Protein AF-A0A024TEH2-F1 (afdb_monomer)

Solvent-accessible surface area (backbone atoms only — not comparable to full-atom values): 7060 Å² total; per-residue (Å²): 137,86,83,81,82,82,77,81,79,75,82,78,82,80,80,89,73,86,65,56,75,73,77,42,48,41,60,16,72,60,84,62,47,78,33,52,38,89,79,21,88,35,65,81,47,25,65,31,66,67,45,44,53,53,39,56,50,52,52,52,52,51,54,55,49,51,52,51,53,52,52,51,52,52,52,52,55,53,53,64,65,67,73,78,68,82,78,82,76,84,85,75,91,78,88,80,90,78,89,79,91,80,92,80,90,135

Sequence (106 aa):
MRQARVVATIPRAAGRQAGSIMARRSMCKNCKKMYLVTTSVCANSYCSLDCQSNFLYLEHVSGALRTFFEETKQQQQLHALTDTEPPPCPRKSTAATTTWLKARTD

Foldseek 3Di:
DDDDDDDDDDPPDDDPPPDPQVVQWAQEPQPRDIAGQVPEPPHRHHNYPVSVVVVVVVVVVVVVVVVVVVVVVVVVVVVVVVPPDDPPDPDDDDDDDDDDDDDDDD

Mean predicted aligned error: 18.28 Å

Radius of gyration: 36.77 Å; Cα contacts (8 Å, |Δi|>4): 59; chains: 1; bounding box: 62×49×107 Å

Secondary structure (DSSP, 8-state):
--------------------GGGGEEE-TTT--EEEGGG-SSTTT-SSHHHHHHHHHHHHHHHHHHHHHHHHHHHHHHHHHH------------------------

pLDDT: mean 72.28, std 19.65, range [42.62, 97.0]

Organism: NCBI:txid157072

Structure (mmCIF, N/CA/C/O backbone):
data_AF-A0A024TEH2-F1
#
_entry.id   AF-A0A024TEH2-F1
#
loop_
_atom_site.group_PDB
_atom_site.id
_atom_site.type_symbol
_atom_site.label_atom_id
_atom_site.label_alt_id
_atom_site.label_comp_id
_atom_site.label_asym_id
_atom_site.label_entity_id
_atom_site.label_seq_id
_atom_site.pdbx_PDB_ins_code
_atom_site.Cartn_x
_atom_site.Cartn_y
_atom_site.Cartn_z
_atom_site.occupancy
_atom_site.B_iso_or_equiv
_atom_site.auth_seq_id
_atom_site.auth_comp_id
_atom_site.auth_asym_id
_atom_site.auth_atom_id
_atom_site.pdbx_PDB_model_num
ATOM 1 N N . MET A 1 1 ? -1.214 -41.436 -14.807 1.00 42.78 1 MET A N 1
ATOM 2 C CA . MET A 1 1 ? -1.477 -40.186 -15.554 1.00 42.78 1 MET A CA 1
ATOM 3 C C . MET A 1 1 ? -0.529 -39.110 -15.031 1.00 42.78 1 MET A C 1
ATOM 5 O O . MET A 1 1 ? -0.612 -38.786 -13.855 1.00 42.78 1 MET A O 1
ATOM 9 N N . ARG A 1 2 ? 0.443 -38.641 -15.826 1.00 45.16 2 ARG A N 1
ATOM 10 C CA . ARG A 1 2 ? 1.396 -37.593 -15.408 1.00 45.16 2 ARG A CA 1
ATOM 11 C C . ARG A 1 2 ? 0.865 -36.240 -15.879 1.00 45.16 2 ARG A C 1
ATOM 13 O O . ARG A 1 2 ? 0.728 -36.038 -17.078 1.00 45.16 2 ARG A O 1
ATOM 20 N N . GLN A 1 3 ? 0.532 -35.349 -14.948 1.00 50.06 3 GLN A N 1
ATOM 21 C CA . GLN A 1 3 ? 0.096 -33.991 -15.276 1.00 50.06 3 GLN A CA 1
ATOM 22 C C . GLN A 1 3 ? 1.307 -33.147 -15.696 1.00 50.06 3 GLN A C 1
ATOM 24 O O . GLN A 1 3 ? 2.320 -33.107 -14.994 1.00 50.06 3 GLN A O 1
ATOM 29 N N . ALA A 1 4 ? 1.207 -32.502 -16.856 1.00 48.66 4 ALA A N 1
ATOM 30 C CA . ALA A 1 4 ? 2.212 -31.579 -17.365 1.00 48.66 4 ALA A CA 1
ATOM 31 C C . ALA A 1 4 ? 2.136 -30.251 -16.595 1.00 48.66 4 ALA A C 1
ATOM 33 O O . ALA A 1 4 ? 1.078 -29.630 -16.515 1.00 48.66 4 ALA A O 1
ATOM 34 N N . ARG A 1 5 ? 3.262 -29.802 -16.026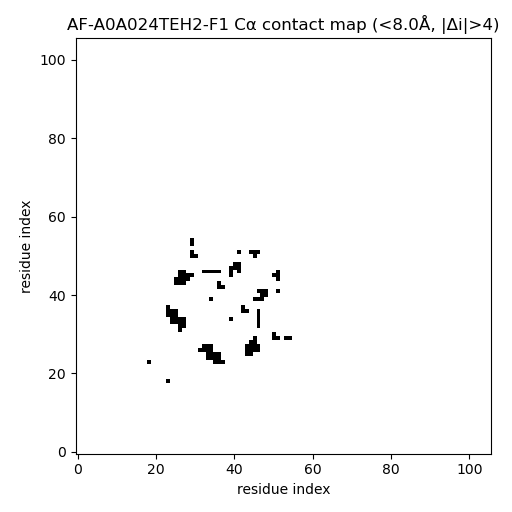 1.00 56.97 5 ARG A N 1
ATOM 35 C CA . ARG A 1 5 ? 3.382 -28.454 -15.458 1.00 56.97 5 ARG A CA 1
ATOM 36 C C . ARG A 1 5 ? 3.545 -27.453 -16.598 1.00 56.97 5 ARG A C 1
ATOM 38 O O . ARG A 1 5 ? 4.554 -27.480 -17.297 1.00 56.97 5 ARG A O 1
ATOM 45 N N . VAL A 1 6 ? 2.574 -26.559 -16.754 1.00 52.94 6 VAL A N 1
ATOM 46 C CA . VAL A 1 6 ? 2.698 -25.390 -17.629 1.00 52.94 6 VAL A CA 1
ATOM 47 C C . VAL A 1 6 ? 3.601 -24.382 -16.918 1.00 52.94 6 VAL A C 1
ATOM 49 O O . VAL A 1 6 ? 3.184 -23.713 -15.976 1.00 52.94 6 VAL A O 1
ATOM 52 N N . VAL A 1 7 ? 4.871 -24.316 -17.318 1.00 56.84 7 VAL A N 1
ATOM 53 C CA . VAL A 1 7 ? 5.786 -23.260 -16.870 1.00 56.84 7 VAL A CA 1
ATOM 54 C C . VAL A 1 7 ? 5.443 -22.002 -17.660 1.00 56.84 7 VAL A C 1
ATOM 56 O O . VAL A 1 7 ? 5.750 -21.903 -18.844 1.00 56.84 7 VAL A O 1
ATOM 59 N N . ALA A 1 8 ? 4.773 -21.051 -17.011 1.00 53.16 8 ALA A N 1
ATOM 60 C CA . ALA A 1 8 ? 4.529 -19.735 -17.581 1.00 53.16 8 ALA A CA 1
ATOM 61 C C . ALA A 1 8 ? 5.871 -19.007 -17.766 1.00 53.16 8 ALA A C 1
ATOM 63 O O . ALA A 1 8 ? 6.511 -18.580 -16.803 1.00 53.16 8 ALA A O 1
ATOM 64 N N . THR A 1 9 ? 6.322 -18.883 -19.012 1.00 49.84 9 THR A N 1
ATOM 65 C CA . THR A 1 9 ? 7.455 -18.036 -19.386 1.00 49.84 9 THR A CA 1
ATOM 66 C C . THR A 1 9 ? 7.051 -16.573 -19.244 1.00 49.84 9 THR A C 1
ATOM 68 O O . THR A 1 9 ? 6.280 -16.056 -20.050 1.00 49.84 9 THR A O 1
ATOM 71 N N . ILE A 1 10 ? 7.571 -15.902 -18.217 1.00 58.47 10 ILE A N 1
ATOM 72 C CA . ILE A 1 10 ? 7.439 -14.450 -18.055 1.00 58.47 10 ILE A CA 1
ATOM 73 C C . ILE A 1 10 ? 8.200 -13.781 -19.216 1.00 58.47 10 ILE A C 1
ATOM 75 O O . ILE A 1 10 ? 9.400 -14.041 -19.363 1.00 58.47 10 ILE A O 1
ATOM 79 N N . PRO A 1 11 ? 7.562 -12.932 -20.046 1.00 48.72 11 PRO A N 1
ATOM 80 C CA . PRO A 1 11 ? 8.259 -12.238 -21.118 1.00 48.72 11 PRO A CA 1
ATOM 81 C C . PRO A 1 11 ? 9.275 -11.270 -20.508 1.00 48.72 11 PRO A C 1
ATOM 83 O O . PRO A 1 11 ? 8.942 -10.303 -19.823 1.00 48.72 11 PRO A O 1
ATOM 86 N N . ARG A 1 12 ? 10.553 -11.568 -20.740 1.00 52.62 12 ARG A N 1
ATOM 87 C CA . ARG A 1 12 ? 11.686 -10.754 -20.309 1.00 52.62 12 ARG A CA 1
ATOM 88 C C . ARG A 1 12 ? 11.764 -9.548 -21.247 1.00 52.62 12 ARG A C 1
ATOM 90 O O . ARG A 1 12 ? 12.270 -9.664 -22.359 1.00 52.62 12 ARG A O 1
ATOM 97 N N . ALA A 1 13 ? 11.194 -8.423 -20.820 1.00 54.38 13 ALA A N 1
ATOM 98 C CA . ALA A 1 13 ? 11.138 -7.200 -21.613 1.00 54.38 13 ALA A CA 1
ATOM 99 C C . ALA A 1 13 ? 12.541 -6.763 -22.079 1.00 54.38 13 ALA A C 1
ATOM 101 O O . ALA A 1 13 ? 13.475 -6.616 -21.285 1.00 54.38 13 ALA A O 1
ATOM 102 N N . ALA A 1 14 ? 12.660 -6.590 -23.394 1.00 52.00 14 ALA A N 1
ATOM 103 C CA . ALA A 1 14 ? 13.820 -6.072 -24.098 1.00 52.00 14 ALA A CA 1
ATOM 104 C C . ALA A 1 14 ? 13.958 -4.547 -23.913 1.00 52.00 14 ALA A C 1
ATOM 106 O O . ALA A 1 14 ? 12.962 -3.839 -23.801 1.00 52.00 14 ALA A O 1
ATOM 107 N N . GLY A 1 15 ? 15.203 -4.050 -23.945 1.00 47.00 15 GLY A N 1
ATOM 108 C CA . GLY A 1 15 ? 15.523 -2.626 -24.122 1.00 47.00 15 GLY A CA 1
ATOM 109 C C . GLY A 1 15 ? 16.128 -1.934 -22.896 1.00 47.00 15 GLY A C 1
ATOM 110 O O . GLY A 1 15 ? 15.428 -1.311 -22.104 1.00 47.00 15 GLY A O 1
ATOM 111 N N . ARG A 1 16 ? 17.461 -1.972 -22.756 1.00 57.94 16 ARG A N 1
ATOM 112 C CA . ARG A 1 16 ? 18.198 -1.110 -21.814 1.00 57.94 16 ARG A CA 1
ATOM 113 C C . ARG A 1 16 ? 18.274 0.313 -22.379 1.00 57.94 16 ARG A C 1
ATOM 115 O O . ARG A 1 16 ? 19.268 0.676 -22.995 1.00 57.94 16 ARG A O 1
ATOM 122 N N . GLN A 1 17 ? 17.256 1.134 -22.135 1.00 59.00 17 GLN A N 1
ATOM 123 C CA . GLN A 1 17 ? 17.489 2.576 -22.066 1.00 59.00 17 GLN A CA 1
ATOM 124 C C . GLN A 1 17 ? 18.251 2.839 -20.767 1.00 59.00 17 GLN A C 1
ATOM 126 O O . GLN A 1 17 ? 17.794 2.475 -19.679 1.00 59.00 17 GLN A O 1
ATOM 131 N N . ALA A 1 18 ? 19.452 3.402 -20.879 1.00 55.88 18 ALA A N 1
ATOM 132 C CA . ALA A 1 18 ? 20.317 3.739 -19.755 1.00 55.88 18 ALA A CA 1
ATOM 133 C C . ALA A 1 18 ? 19.775 4.964 -18.996 1.00 55.88 18 ALA A C 1
ATOM 135 O O . ALA A 1 18 ? 20.440 5.983 -18.858 1.00 55.88 18 ALA A O 1
ATOM 136 N N . GLY A 1 19 ? 18.546 4.868 -18.489 1.00 61.94 19 GLY A N 1
ATOM 137 C CA . GLY A 1 19 ? 18.064 5.769 -17.458 1.00 61.94 19 GLY A CA 1
ATOM 138 C C . GLY A 1 19 ? 18.924 5.592 -16.207 1.00 61.94 19 GLY A C 1
ATOM 139 O O . GLY A 1 19 ? 19.253 4.457 -15.818 1.00 61.94 19 GLY A O 1
ATOM 140 N N . SER A 1 20 ? 19.292 6.718 -15.589 1.00 72.56 20 SER A N 1
ATOM 141 C CA . SER A 1 20 ? 20.009 6.759 -14.312 1.00 72.56 20 SER A CA 1
ATOM 142 C C . SER A 1 20 ? 19.438 5.717 -13.348 1.00 72.56 20 SER A C 1
ATOM 144 O O . SER A 1 20 ? 18.222 5.540 -13.257 1.00 72.56 20 SER A O 1
ATOM 146 N N . ILE A 1 21 ? 20.297 5.005 -12.614 1.00 70.00 21 ILE A N 1
ATOM 147 C CA . ILE A 1 21 ? 19.852 4.037 -11.597 1.00 70.00 21 ILE A CA 1
ATOM 148 C C . ILE A 1 21 ? 18.909 4.687 -10.573 1.00 70.00 21 ILE A C 1
ATOM 150 O O . ILE A 1 21 ? 18.047 4.012 -10.019 1.00 70.00 21 ILE A O 1
ATOM 154 N N . MET A 1 22 ? 19.033 6.003 -10.375 1.00 68.88 22 MET A N 1
ATOM 155 C CA . MET A 1 22 ? 18.137 6.794 -9.535 1.00 68.88 22 MET A CA 1
ATOM 156 C C . MET A 1 22 ? 16.719 6.878 -10.110 1.00 68.88 22 MET A C 1
ATOM 158 O O . MET A 1 22 ? 15.762 6.770 -9.353 1.00 68.88 22 MET A O 1
ATOM 162 N N . ALA A 1 23 ? 16.571 6.970 -11.436 1.00 72.94 23 ALA A N 1
ATOM 163 C CA . ALA A 1 23 ? 15.273 7.015 -12.118 1.00 72.94 23 ALA A CA 1
ATOM 164 C C . ALA A 1 23 ? 14.511 5.677 -12.061 1.00 72.94 23 ALA A C 1
ATOM 166 O O . ALA A 1 23 ? 13.325 5.621 -12.363 1.00 72.94 23 ALA A O 1
ATOM 167 N N . ARG A 1 24 ? 15.185 4.589 -11.665 1.00 84.06 24 ARG A N 1
ATOM 168 C CA . ARG A 1 24 ? 14.602 3.246 -11.517 1.00 84.06 24 ARG A CA 1
ATOM 169 C C . ARG A 1 24 ? 14.291 2.890 -10.064 1.00 84.06 24 ARG A C 1
ATOM 171 O O . ARG A 1 24 ? 14.137 1.710 -9.748 1.00 84.06 24 ARG A O 1
ATOM 178 N N . ARG A 1 25 ? 14.228 3.883 -9.174 1.00 89.62 25 ARG A N 1
ATOM 179 C CA . ARG A 1 25 ? 13.887 3.690 -7.762 1.00 89.62 25 ARG A CA 1
ATOM 180 C C . ARG A 1 25 ? 12.472 4.173 -7.466 1.00 89.62 25 ARG A C 1
ATOM 182 O O . ARG A 1 25 ? 12.016 5.156 -8.034 1.00 89.62 25 ARG A O 1
ATOM 189 N N . SER A 1 26 ? 11.804 3.493 -6.545 1.00 92.00 26 SER A N 1
ATOM 190 C CA . SER A 1 26 ? 10.508 3.889 -5.992 1.00 92.00 26 SER A CA 1
ATOM 191 C C . SER A 1 26 ? 10.535 3.751 -4.468 1.00 92.00 26 SER A C 1
ATOM 193 O O . SER A 1 26 ? 11.393 3.054 -3.919 1.00 92.00 26 SER A O 1
ATOM 195 N N . MET A 1 27 ? 9.625 4.435 -3.775 1.00 94.38 27 MET A N 1
ATOM 196 C CA . MET A 1 27 ? 9.458 4.338 -2.325 1.00 94.38 27 MET A CA 1
ATOM 197 C C . MET A 1 27 ? 8.385 3.297 -1.995 1.00 94.38 27 MET A C 1
ATOM 199 O O . MET A 1 27 ? 7.276 3.344 -2.525 1.00 94.38 27 MET A O 1
ATOM 203 N N . CYS A 1 28 ? 8.701 2.341 -1.120 1.00 95.81 28 CYS A N 1
ATOM 204 C CA . CYS A 1 28 ? 7.761 1.293 -0.719 1.00 95.81 28 CYS A CA 1
ATOM 205 C C . CYS A 1 28 ? 6.577 1.883 0.060 1.00 95.81 28 CYS A C 1
ATOM 207 O O . CYS A 1 28 ? 6.776 2.625 1.024 1.00 95.81 28 CYS A O 1
ATOM 209 N N . LYS A 1 29 ? 5.342 1.504 -0.294 1.00 95.75 29 LYS A N 1
ATOM 210 C CA . LYS A 1 29 ? 4.134 1.974 0.403 1.00 95.75 29 LYS A CA 1
ATOM 211 C C . LYS A 1 29 ? 4.048 1.502 1.856 1.00 95.75 29 LYS A C 1
ATOM 213 O O . LYS A 1 29 ? 3.517 2.248 2.675 1.00 95.75 29 LYS A O 1
ATOM 218 N N . ASN A 1 30 ? 4.605 0.331 2.173 1.00 96.38 30 ASN A N 1
ATOM 219 C CA . ASN A 1 30 ? 4.644 -0.215 3.531 1.00 96.38 30 ASN A CA 1
ATOM 220 C C . ASN A 1 30 ? 5.792 0.394 4.356 1.00 96.38 30 ASN A C 1
ATOM 222 O O . ASN A 1 30 ? 5.589 1.328 5.125 1.00 96.38 30 ASN A O 1
ATOM 226 N N . CYS A 1 31 ? 7.026 -0.069 4.135 1.00 96.19 31 CYS A N 1
ATOM 227 C CA . CYS A 1 31 ? 8.176 0.249 4.988 1.00 96.19 31 CYS A CA 1
ATOM 228 C C . CYS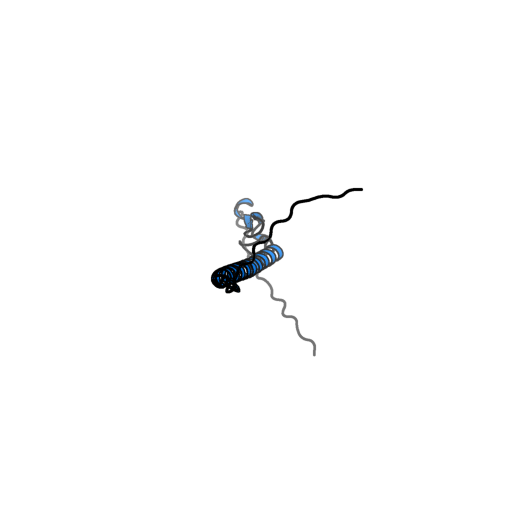 A 1 31 ? 8.871 1.588 4.683 1.00 96.19 31 CYS A C 1
ATOM 230 O O . CYS A 1 31 ? 9.882 1.898 5.309 1.00 96.19 31 CYS A O 1
ATOM 232 N N . LYS A 1 32 ? 8.388 2.349 3.690 1.00 96.56 32 LYS A N 1
ATOM 233 C CA . LYS A 1 32 ? 8.924 3.658 3.255 1.00 96.56 32 LYS A CA 1
ATOM 234 C C . LYS A 1 32 ? 10.393 3.662 2.806 1.00 96.56 32 LYS A C 1
ATOM 236 O O . LYS A 1 32 ? 10.975 4.722 2.601 1.00 96.56 32 LYS A O 1
ATOM 241 N N . LYS A 1 33 ? 11.001 2.491 2.592 1.00 94.88 33 LYS A N 1
ATOM 242 C CA . LYS A 1 33 ? 12.363 2.371 2.049 1.00 94.88 33 LYS A CA 1
ATOM 243 C C . LYS A 1 33 ? 12.368 2.506 0.526 1.00 94.88 33 LYS A C 1
ATOM 245 O O . LYS A 1 33 ? 11.431 2.069 -0.148 1.00 94.88 33 LYS A O 1
ATOM 250 N N . MET A 1 34 ? 13.448 3.073 -0.007 1.00 93.69 34 MET A N 1
ATOM 251 C CA . MET A 1 34 ? 13.698 3.119 -1.449 1.00 93.69 34 MET A CA 1
ATOM 252 C C . MET A 1 34 ? 14.098 1.734 -1.962 1.00 93.69 34 MET A C 1
ATOM 254 O O . MET A 1 34 ? 14.927 1.061 -1.353 1.00 93.69 34 MET A O 1
ATOM 258 N N . TYR A 1 35 ? 13.545 1.322 -3.098 1.00 92.25 35 TYR A N 1
ATOM 259 C CA . TYR A 1 35 ? 13.864 0.054 -3.753 1.00 92.25 35 TYR A CA 1
ATOM 260 C C . TYR A 1 35 ? 13.980 0.236 -5.265 1.00 92.25 35 TYR A C 1
ATOM 262 O O . TYR A 1 35 ? 13.447 1.192 -5.827 1.00 92.25 35 TYR A O 1
ATOM 270 N N . LEU A 1 36 ? 14.690 -0.677 -5.929 1.00 91.19 36 LEU A N 1
ATOM 271 C CA . LEU A 1 36 ? 14.773 -0.697 -7.386 1.00 91.19 36 LEU A CA 1
ATOM 272 C C . LEU A 1 36 ? 13.517 -1.356 -7.954 1.00 91.19 36 LEU A C 1
ATOM 274 O O . LEU A 1 36 ? 13.215 -2.510 -7.658 1.00 91.19 36 LEU A O 1
ATOM 278 N N . VAL A 1 37 ? 12.806 -0.634 -8.814 1.00 89.69 37 VAL A N 1
ATOM 279 C CA . VAL A 1 37 ? 11.571 -1.112 -9.450 1.00 89.69 37 VAL A CA 1
ATOM 280 C C . VAL A 1 37 ? 11.825 -2.406 -10.219 1.00 89.69 37 VAL A C 1
ATOM 282 O O . VAL A 1 37 ? 11.035 -3.336 -10.148 1.00 89.69 37 VAL A O 1
ATOM 285 N N . THR A 1 38 ? 12.970 -2.496 -10.894 1.00 86.69 38 THR A N 1
ATOM 286 C CA . THR A 1 38 ? 13.340 -3.644 -11.731 1.00 86.69 38 THR A CA 1
ATOM 287 C C . THR A 1 38 ? 13.624 -4.925 -10.951 1.00 86.69 38 THR A C 1
ATOM 289 O O . THR A 1 38 ? 13.677 -5.988 -11.559 1.00 86.69 38 THR A O 1
ATOM 292 N N . THR A 1 39 ? 13.875 -4.842 -9.640 1.00 85.56 39 THR A N 1
ATOM 293 C CA . THR A 1 39 ? 14.138 -6.018 -8.792 1.00 85.56 39 THR A CA 1
ATOM 294 C C . THR A 1 39 ? 12.916 -6.443 -7.986 1.00 85.56 39 THR A C 1
ATOM 296 O O . THR A 1 39 ? 12.939 -7.508 -7.379 1.00 85.56 39 THR A O 1
ATOM 299 N N . SER A 1 40 ? 11.865 -5.621 -7.948 1.00 87.19 40 SER A N 1
ATOM 300 C CA . SER A 1 40 ? 10.626 -5.964 -7.259 1.00 87.19 40 SER A CA 1
ATOM 301 C C . SER A 1 40 ? 9.660 -6.665 -8.206 1.00 87.19 40 SER A C 1
ATOM 303 O O . SER A 1 40 ? 9.441 -6.225 -9.332 1.00 87.19 40 SER A O 1
ATOM 305 N N . VAL A 1 41 ? 9.031 -7.732 -7.715 1.00 88.44 41 VAL A N 1
ATOM 306 C CA . VAL A 1 41 ? 7.885 -8.375 -8.379 1.00 88.44 41 VAL A CA 1
ATOM 307 C C . VAL A 1 41 ? 6.632 -7.492 -8.264 1.00 88.44 41 VAL A C 1
ATOM 309 O O . VAL A 1 41 ? 5.767 -7.500 -9.133 1.00 88.44 41 VAL A O 1
ATOM 312 N N . CYS A 1 42 ? 6.554 -6.680 -7.208 1.00 83.31 42 CYS A N 1
ATOM 313 C CA . CYS A 1 42 ? 5.457 -5.757 -6.925 1.00 83.31 42 CYS A CA 1
ATOM 314 C C . CYS A 1 42 ? 5.759 -4.391 -7.548 1.00 83.31 42 CYS A C 1
ATOM 316 O O . CYS A 1 42 ? 6.070 -3.427 -6.837 1.00 83.31 42 CYS A O 1
ATOM 318 N N . ALA A 1 43 ? 5.731 -4.326 -8.882 1.00 73.38 43 ALA A N 1
ATOM 319 C CA . ALA A 1 43 ? 6.123 -3.135 -9.630 1.00 73.38 43 ALA A CA 1
ATOM 320 C C . ALA A 1 43 ? 5.475 -1.858 -9.051 1.00 73.38 43 ALA A C 1
ATOM 322 O O . ALA A 1 43 ? 4.261 -1.773 -8.861 1.00 73.38 43 ALA A O 1
ATOM 323 N N . ASN A 1 44 ? 6.321 -0.872 -8.741 1.00 79.56 44 ASN A N 1
ATOM 324 C CA . ASN A 1 44 ? 5.982 0.484 -8.288 1.00 79.56 44 ASN A CA 1
ATOM 325 C C . ASN A 1 44 ? 5.184 0.642 -6.980 1.00 79.56 44 ASN A C 1
ATOM 327 O O . ASN A 1 44 ? 4.871 1.774 -6.613 1.00 79.56 44 ASN A O 1
ATOM 331 N N . SER A 1 45 ? 4.902 -0.425 -6.229 1.00 92.50 45 SER A N 1
ATOM 332 C CA . SER A 1 45 ? 4.098 -0.345 -4.999 1.00 92.50 45 SER A CA 1
ATOM 333 C C . SER A 1 45 ? 4.828 -0.825 -3.742 1.00 92.50 45 SER A C 1
ATOM 335 O O . SER A 1 45 ? 4.812 -0.125 -2.724 1.00 92.50 45 SER A O 1
ATOM 337 N N . TYR A 1 46 ? 5.519 -1.964 -3.808 1.00 95.88 46 TYR A N 1
ATOM 338 C CA . TYR A 1 46 ? 6.165 -2.579 -2.646 1.00 95.88 46 TYR A CA 1
ATOM 339 C C . TYR A 1 46 ? 7.571 -3.069 -2.986 1.00 95.88 46 TYR A C 1
ATOM 341 O O . TYR A 1 46 ? 7.858 -3.441 -4.122 1.00 95.88 46 TYR A O 1
ATOM 349 N N . CYS A 1 47 ? 8.464 -3.079 -1.995 1.00 94.81 47 CYS A N 1
ATOM 350 C CA . CYS A 1 47 ? 9.838 -3.545 -2.194 1.00 94.81 47 CYS A CA 1
ATOM 351 C C . CYS A 1 47 ? 9.958 -5.073 -2.318 1.00 94.81 47 CYS A C 1
ATOM 353 O O . CYS A 1 47 ? 10.962 -5.557 -2.830 1.00 94.81 47 CYS A O 1
ATOM 355 N N . SER A 1 48 ? 8.957 -5.823 -1.851 1.00 94.06 48 SER A N 1
ATOM 356 C CA . SER A 1 48 ? 8.855 -7.280 -1.964 1.00 94.06 48 SER A CA 1
ATOM 357 C C . SER A 1 48 ? 7.398 -7.723 -1.806 1.00 94.06 48 SER A C 1
ATOM 359 O O . SER A 1 48 ? 6.569 -6.951 -1.312 1.00 94.06 48 SER A O 1
ATOM 361 N N . LEU A 1 49 ? 7.111 -8.976 -2.176 1.00 95.06 49 LEU A N 1
ATOM 362 C CA . LEU A 1 49 ? 5.815 -9.612 -1.914 1.00 95.06 49 LEU A CA 1
ATOM 363 C C . LEU A 1 49 ? 5.508 -9.669 -0.412 1.00 95.06 49 LEU A C 1
ATOM 365 O O . LEU A 1 49 ? 4.384 -9.381 -0.017 1.00 95.06 49 LEU A O 1
ATOM 369 N N . ASP A 1 50 ? 6.513 -9.921 0.429 1.00 95.69 50 ASP A N 1
ATOM 370 C CA . ASP A 1 50 ? 6.341 -9.928 1.891 1.00 95.69 50 ASP A CA 1
ATOM 371 C C . ASP A 1 50 ? 5.941 -8.548 2.424 1.00 95.69 50 ASP A C 1
ATOM 373 O O . ASP A 1 50 ? 5.145 -8.402 3.348 1.00 95.69 50 ASP A O 1
ATOM 377 N N . CYS A 1 51 ? 6.482 -7.487 1.823 1.00 96.19 51 CYS A N 1
ATOM 378 C CA . CYS A 1 51 ? 6.127 -6.131 2.215 1.00 96.19 51 CYS A CA 1
ATOM 379 C C . CYS A 1 51 ? 4.704 -5.767 1.765 1.00 96.19 51 CYS A C 1
ATOM 381 O O . CYS A 1 51 ? 4.043 -4.979 2.442 1.00 96.19 51 CYS A O 1
ATOM 383 N N . GLN A 1 52 ? 4.223 -6.336 0.659 1.00 95.88 52 GLN A N 1
ATOM 384 C CA . GLN A 1 52 ? 2.834 -6.198 0.228 1.00 95.88 52 GLN A CA 1
ATOM 385 C C . GLN A 1 52 ? 1.881 -6.952 1.161 1.00 95.88 52 GLN A C 1
ATOM 387 O O . GLN A 1 52 ? 0.921 -6.357 1.647 1.00 95.88 52 GLN A O 1
ATOM 392 N N . SER A 1 53 ? 2.150 -8.228 1.448 1.00 96.12 53 SER A N 1
ATOM 393 C CA . SER A 1 53 ? 1.293 -9.045 2.316 1.00 96.12 53 SER A CA 1
ATOM 394 C C . SER A 1 53 ? 1.199 -8.466 3.728 1.00 96.12 53 SER A C 1
ATOM 396 O O . SER A 1 53 ? 0.098 -8.346 4.259 1.00 96.12 53 SER A O 1
ATOM 398 N N . ASN A 1 54 ? 2.313 -7.994 4.297 1.00 97.00 54 ASN A N 1
ATOM 399 C CA . ASN A 1 54 ? 2.313 -7.333 5.604 1.00 97.00 54 ASN A CA 1
ATOM 400 C C . ASN A 1 54 ? 1.474 -6.050 5.620 1.00 97.00 54 ASN A C 1
ATOM 402 O O . ASN A 1 54 ? 0.813 -5.764 6.614 1.00 97.00 54 ASN A O 1
ATOM 406 N N . PHE A 1 55 ? 1.495 -5.268 4.537 1.00 96.81 55 PHE A N 1
ATOM 407 C CA . PHE A 1 55 ? 0.677 -4.060 4.445 1.00 96.81 55 PHE A CA 1
ATOM 408 C C . PHE A 1 55 ? -0.814 -4.398 4.446 1.00 96.81 55 PHE A C 1
ATOM 410 O O . PHE A 1 55 ? -1.561 -3.828 5.234 1.00 96.81 55 PHE A O 1
ATOM 417 N N . LEU A 1 56 ? -1.221 -5.354 3.606 1.00 95.56 56 LEU A N 1
ATOM 418 C CA . LEU A 1 56 ? -2.613 -5.801 3.507 1.00 95.56 56 LEU A CA 1
ATOM 419 C C . LEU A 1 56 ? -3.107 -6.413 4.822 1.00 95.56 56 LEU A C 1
ATOM 421 O O . LEU A 1 56 ? -4.238 -6.172 5.236 1.00 95.56 56 LEU A O 1
ATOM 425 N N . TYR A 1 57 ? -2.248 -7.168 5.509 1.00 96.69 57 TYR A N 1
ATOM 426 C CA . TYR A 1 57 ? -2.562 -7.711 6.825 1.00 96.69 57 TYR A CA 1
ATOM 427 C C . TYR A 1 57 ? -2.829 -6.600 7.848 1.00 96.69 57 TYR A C 1
ATOM 429 O O . TYR A 1 57 ? -3.856 -6.618 8.523 1.00 96.69 57 TYR A O 1
ATOM 437 N N . LEU A 1 58 ? -1.935 -5.610 7.946 1.00 95.81 58 LEU A N 1
ATOM 438 C CA . LEU A 1 58 ? -2.105 -4.496 8.881 1.00 95.81 58 LEU A CA 1
ATOM 439 C C . LEU A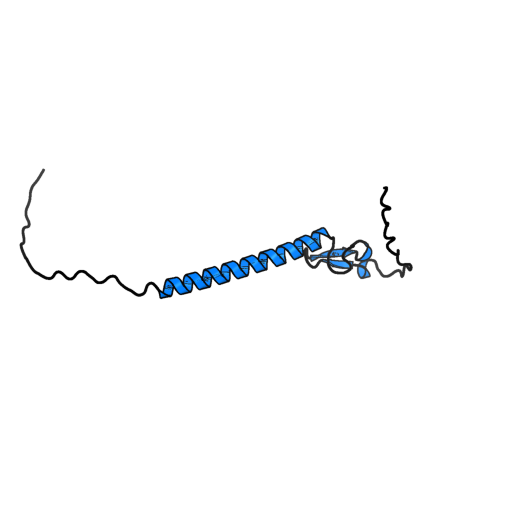 1 58 ? -3.333 -3.645 8.549 1.00 95.81 58 LEU A C 1
ATOM 441 O O . LEU A 1 58 ? -4.041 -3.223 9.461 1.00 95.81 58 LEU A O 1
ATOM 445 N N . GLU A 1 59 ? -3.612 -3.425 7.266 1.00 94.94 59 GLU A N 1
ATOM 446 C CA . GLU A 1 59 ? -4.824 -2.745 6.809 1.00 94.94 59 GLU A CA 1
ATOM 447 C C . GLU A 1 59 ? -6.078 -3.480 7.304 1.00 94.94 59 GLU A C 1
ATOM 449 O O . GLU A 1 59 ? -6.926 -2.874 7.963 1.00 94.94 59 GLU A O 1
ATOM 454 N N . HIS A 1 60 ? -6.143 -4.798 7.106 1.00 94.31 60 HIS A N 1
ATOM 455 C CA . HIS A 1 60 ? -7.256 -5.626 7.564 1.00 94.31 60 HIS A CA 1
ATOM 456 C C . HIS A 1 60 ? -7.427 -5.604 9.092 1.00 94.31 60 HIS A C 1
ATOM 458 O O . HIS A 1 60 ? -8.521 -5.330 9.589 1.00 94.31 60 HIS A O 1
ATOM 464 N N . VAL A 1 61 ? -6.346 -5.828 9.847 1.00 94.88 61 VAL A N 1
ATOM 465 C CA . VAL A 1 61 ? -6.385 -5.828 11.320 1.00 94.88 61 VAL A CA 1
ATOM 466 C C . VAL A 1 61 ? -6.799 -4.460 11.857 1.00 94.88 61 VAL A C 1
ATOM 468 O O . VAL A 1 61 ? -7.598 -4.379 12.786 1.00 94.88 61 VAL A O 1
ATOM 471 N N . 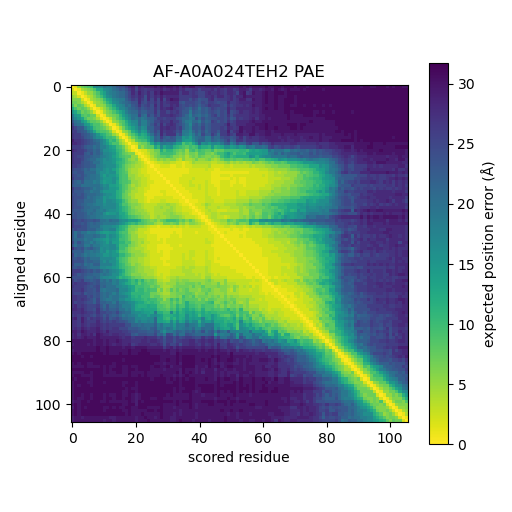SER A 1 62 ? -6.312 -3.371 11.259 1.00 92.44 62 SER A N 1
ATOM 472 C CA . SER A 1 62 ? -6.688 -2.023 11.688 1.00 92.44 62 SER A CA 1
ATOM 473 C C . SER A 1 62 ? -8.181 -1.742 11.492 1.00 92.44 62 SER A C 1
ATOM 475 O O . SER A 1 62 ? -8.802 -1.143 12.368 1.00 92.44 62 SER A O 1
ATOM 477 N N . GLY A 1 63 ? -8.783 -2.217 10.397 1.00 90.44 63 GLY A N 1
ATOM 478 C CA . GLY A 1 63 ? -10.224 -2.100 10.163 1.00 90.44 63 GLY A CA 1
ATOM 479 C C . GLY A 1 63 ? -11.048 -2.894 11.181 1.00 90.44 63 GLY A C 1
ATOM 480 O O . GLY A 1 63 ? -12.005 -2.366 11.749 1.00 90.44 63 GLY A O 1
ATOM 481 N N . ALA A 1 64 ? -10.634 -4.129 11.471 1.00 88.44 64 ALA A N 1
ATOM 482 C CA . ALA A 1 64 ? -11.281 -4.974 12.476 1.00 88.44 64 ALA A CA 1
ATOM 483 C C . ALA A 1 64 ? -11.187 -4.378 13.894 1.00 88.44 64 ALA A C 1
ATOM 485 O O . ALA A 1 64 ? -12.151 -4.399 14.652 1.00 88.44 64 ALA A O 1
ATOM 486 N N . LEU A 1 65 ? -10.048 -3.782 14.253 1.00 91.06 65 LEU A N 1
ATOM 487 C CA . LEU A 1 65 ? -9.904 -3.112 15.546 1.00 91.06 65 LEU A CA 1
ATOM 488 C C . LEU A 1 65 ? -10.784 -1.865 15.646 1.00 91.06 65 LEU A C 1
ATOM 490 O O . LEU A 1 65 ? -11.423 -1.648 16.670 1.00 91.06 65 LEU A O 1
ATOM 494 N N . ARG A 1 66 ? -10.843 -1.041 14.594 1.00 91.31 66 ARG A N 1
ATOM 495 C CA . ARG A 1 66 ? -11.671 0.175 14.590 1.00 91.31 66 ARG A CA 1
ATOM 496 C C . ARG A 1 66 ? -13.149 -0.142 14.778 1.00 91.31 66 ARG A C 1
ATOM 498 O O . ARG A 1 66 ? -13.783 0.491 15.612 1.00 91.31 66 ARG A O 1
ATOM 505 N N . THR A 1 67 ? -13.653 -1.140 14.059 1.00 89.94 67 THR A N 1
ATOM 506 C CA . THR A 1 67 ? -15.042 -1.605 14.196 1.00 89.94 67 THR A CA 1
ATOM 507 C C . THR A 1 67 ? -15.320 -2.116 15.610 1.00 89.94 67 THR A C 1
ATOM 509 O O . THR A 1 67 ? -16.244 -1.631 16.254 1.00 89.94 67 THR A O 1
ATOM 512 N N . PHE A 1 68 ? -14.452 -2.970 16.158 1.00 89.44 68 PHE A N 1
ATOM 513 C CA . PHE A 1 68 ? -14.584 -3.464 17.533 1.00 89.44 68 PHE A CA 1
ATOM 514 C C . PHE A 1 68 ? -14.604 -2.342 18.589 1.00 89.44 68 PHE A C 1
ATOM 516 O O . PHE A 1 68 ? -15.428 -2.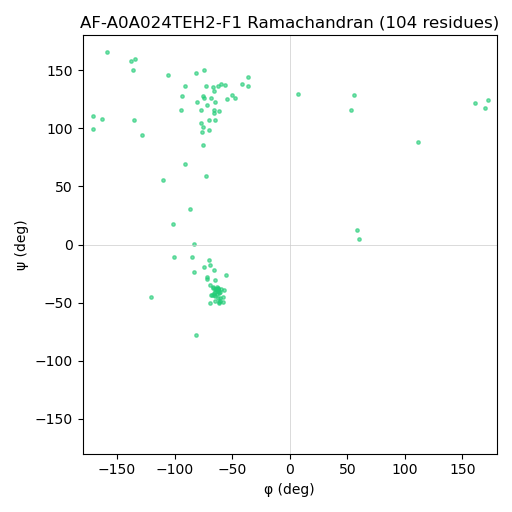342 19.508 1.00 89.44 68 PHE A O 1
ATOM 523 N N . PHE A 1 69 ? -13.706 -1.357 18.476 1.00 91.75 69 PHE A N 1
ATOM 524 C CA . PHE A 1 69 ? -13.669 -0.229 19.410 1.00 91.75 69 PHE A CA 1
ATOM 525 C C . PHE A 1 69 ? -14.879 0.704 19.254 1.00 91.75 69 PHE A C 1
ATOM 527 O O . PHE A 1 69 ? -15.368 1.233 20.254 1.00 91.75 69 PHE A O 1
ATOM 534 N N . GLU A 1 70 ? -15.382 0.902 18.034 1.00 88.81 70 GLU A N 1
ATOM 535 C CA . GLU A 1 70 ? -16.606 1.670 17.783 1.00 88.81 70 GLU A CA 1
ATOM 536 C C . GLU A 1 70 ? -17.841 0.976 18.380 1.00 88.81 70 GLU A C 1
ATOM 538 O O . GLU A 1 70 ? -18.626 1.633 19.066 1.00 88.81 70 GLU A O 1
ATOM 543 N N . GLU A 1 7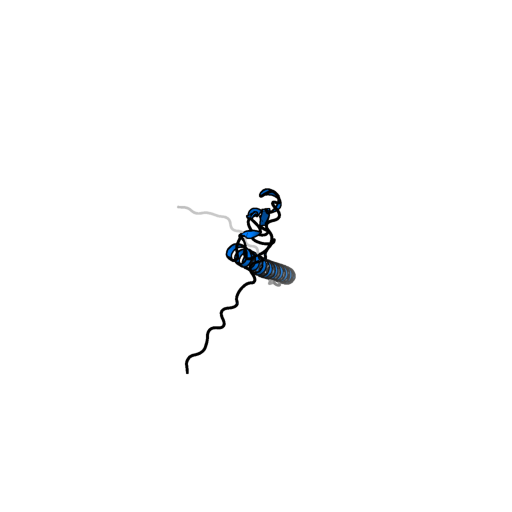1 ? -17.970 -0.342 18.222 1.00 85.38 71 GLU A N 1
ATOM 544 C CA . GLU A 1 71 ? -19.038 -1.150 18.831 1.00 85.38 71 GLU A CA 1
ATOM 545 C C . GLU A 1 71 ? -18.986 -1.106 20.363 1.00 85.38 71 GLU A C 1
ATOM 547 O O . GLU A 1 71 ? -19.996 -0.848 21.019 1.00 85.38 71 GLU A O 1
ATOM 552 N N . THR A 1 72 ? -17.795 -1.269 20.945 1.00 84.25 72 THR A N 1
ATOM 553 C CA . THR A 1 72 ? -17.599 -1.200 22.403 1.00 84.25 72 THR A CA 1
ATOM 554 C C . THR A 1 72 ? -17.998 0.172 22.953 1.00 84.25 72 THR A C 1
ATOM 556 O O . THR A 1 72 ? -18.648 0.272 23.997 1.00 84.25 72 THR A O 1
ATOM 559 N N . LYS A 1 73 ? -17.656 1.251 22.236 1.00 85.31 73 LYS A N 1
ATOM 560 C CA . LYS A 1 73 ? -18.033 2.617 22.615 1.00 85.31 73 LYS A CA 1
ATOM 561 C C . LYS A 1 73 ? -19.550 2.823 22.565 1.00 85.31 73 LYS A C 1
ATOM 563 O O . LYS A 1 73 ? -20.094 3.460 23.465 1.00 85.31 73 LYS A O 1
ATOM 568 N N . GLN A 1 74 ? -20.233 2.287 21.553 1.00 81.00 74 GLN A N 1
ATOM 569 C CA . GLN A 1 74 ? -21.695 2.357 21.452 1.00 81.00 74 GLN A CA 1
ATOM 570 C C . GLN A 1 74 ? -22.382 1.571 22.577 1.00 81.00 74 GLN A C 1
ATOM 572 O O . GLN A 1 74 ? -23.322 2.077 23.187 1.00 81.00 74 GLN A O 1
ATOM 577 N N . GLN A 1 75 ? -21.879 0.382 22.920 1.00 75.12 75 GLN A N 1
ATOM 578 C CA . GLN A 1 75 ? -22.402 -0.411 24.038 1.00 75.12 75 GLN A CA 1
ATOM 579 C C . GLN A 1 75 ? -22.222 0.293 25.389 1.00 75.12 75 GLN A C 1
ATOM 581 O O . GLN A 1 75 ? -23.160 0.333 26.181 1.00 75.12 75 GLN A O 1
ATOM 586 N N . GLN A 1 76 ? -21.061 0.908 25.645 1.00 73.69 76 GLN A N 1
ATOM 587 C CA . GLN A 1 76 ? -20.849 1.706 26.860 1.00 73.69 76 GLN A CA 1
ATOM 588 C C . GLN A 1 76 ? -21.783 2.916 26.943 1.00 73.69 76 GLN A C 1
ATOM 590 O O . GLN A 1 76 ? -22.276 3.226 28.025 1.00 73.69 76 GLN A O 1
ATOM 595 N N . GLN A 1 77 ? -22.054 3.588 25.822 1.00 72.56 77 GLN A N 1
ATOM 596 C CA . GLN A 1 77 ? -23.008 4.701 25.790 1.00 72.56 77 GLN A CA 1
ATOM 597 C C . GLN A 1 77 ? -24.447 4.241 26.050 1.00 72.56 77 GLN A C 1
ATOM 599 O O . GLN A 1 77 ? -25.185 4.945 26.734 1.00 72.56 77 GLN A O 1
ATOM 604 N N . LEU A 1 78 ? -24.835 3.059 25.561 1.00 66.50 78 LEU A N 1
ATOM 605 C CA . LEU A 1 78 ? -26.152 2.486 25.835 1.00 66.50 78 LEU A CA 1
ATOM 606 C C . LEU A 1 78 ? -26.299 2.088 27.314 1.00 66.50 78 LEU A C 1
ATOM 608 O O . LEU A 1 78 ? -27.311 2.410 27.928 1.00 66.50 78 LEU A O 1
ATOM 612 N N . HIS A 1 79 ? -25.274 1.459 27.902 1.00 57.97 79 HIS A N 1
ATOM 613 C CA . HIS A 1 79 ? -25.278 1.083 29.321 1.00 57.97 79 HIS A CA 1
ATOM 614 C C . HIS A 1 79 ? -25.298 2.300 30.259 1.00 57.97 79 HIS A C 1
ATOM 616 O O . HIS A 1 79 ? -26.016 2.292 31.255 1.00 57.97 79 HIS A O 1
ATOM 622 N N . ALA A 1 80 ? -24.583 3.376 29.916 1.00 58.69 80 ALA A N 1
ATOM 623 C CA . ALA A 1 80 ? -24.618 4.623 30.681 1.00 58.69 80 ALA A CA 1
ATOM 624 C C . ALA A 1 80 ? -25.995 5.317 30.646 1.00 58.69 80 ALA A C 1
ATOM 626 O O . ALA A 1 80 ? -26.304 6.098 31.542 1.00 58.69 80 ALA A O 1
ATOM 627 N N . LEU A 1 81 ? -26.833 5.035 29.638 1.00 55.69 81 LEU A N 1
ATOM 628 C CA . LEU A 1 81 ? -28.201 5.557 29.556 1.00 55.69 81 LEU A CA 1
ATOM 629 C C . LEU A 1 81 ? -29.209 4.724 30.369 1.00 55.69 81 LEU A C 1
ATOM 631 O O . LEU A 1 81 ? -30.250 5.244 30.763 1.00 55.69 81 LEU A O 1
ATOM 635 N N . THR A 1 82 ? -28.914 3.447 30.631 1.00 54.81 82 THR A N 1
ATOM 636 C CA . THR A 1 82 ? -29.770 2.547 31.426 1.00 54.81 82 THR A CA 1
ATOM 637 C C . THR A 1 82 ? -29.552 2.642 32.940 1.00 54.81 82 THR A C 1
ATOM 639 O O . THR A 1 82 ? -30.396 2.163 33.687 1.00 54.81 82 THR A O 1
ATOM 642 N N . ASP A 1 83 ? -28.502 3.323 33.411 1.00 49.53 83 ASP A N 1
ATOM 643 C CA . ASP A 1 83 ? -28.211 3.543 34.844 1.00 49.53 83 ASP A CA 1
ATOM 644 C C . ASP A 1 83 ? -28.917 4.786 35.441 1.00 49.53 83 ASP A C 1
ATOM 646 O O . ASP A 1 83 ? -28.427 5.429 36.370 1.00 49.53 83 ASP A O 1
ATOM 650 N N . THR A 1 84 ? -30.103 5.141 34.928 1.00 49.41 84 THR A N 1
ATOM 651 C CA . THR A 1 84 ? -30.963 6.186 35.521 1.00 49.41 84 THR A CA 1
ATOM 652 C C . THR A 1 84 ? -32.222 5.580 36.147 1.00 49.41 84 THR A C 1
ATOM 654 O O . THR A 1 84 ? -33.336 5.982 35.830 1.00 49.41 84 THR A O 1
ATOM 657 N N . GLU A 1 85 ? -32.077 4.624 37.063 1.00 45.94 85 GLU A N 1
ATOM 658 C CA . GLU A 1 85 ? -33.108 4.401 38.083 1.00 45.94 85 GLU A CA 1
ATOM 659 C C . GLU A 1 85 ? -32.440 4.217 39.45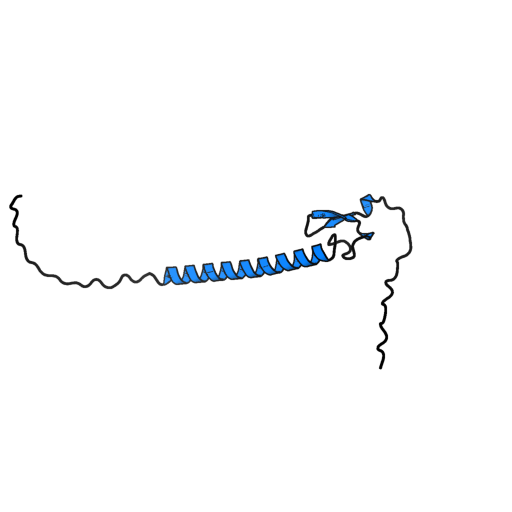6 1.00 45.94 85 GLU A C 1
ATOM 661 O O . GLU A 1 85 ? -31.803 3.191 39.701 1.00 45.94 85 GLU A O 1
ATOM 666 N N . PRO A 1 86 ? -32.523 5.205 40.372 1.00 56.84 86 PRO A N 1
ATOM 667 C CA . PRO A 1 86 ? -32.129 4.969 41.751 1.00 56.84 86 PRO A CA 1
ATOM 668 C C . PRO A 1 86 ? -33.110 3.965 42.377 1.00 56.84 86 PRO A C 1
ATOM 670 O O . PRO A 1 86 ? -34.321 4.134 42.219 1.00 56.84 86 PRO A O 1
ATOM 673 N N . PRO A 1 87 ? -32.629 2.952 43.123 1.00 62.47 87 PRO A N 1
ATOM 674 C CA . PRO A 1 87 ? -33.508 1.982 43.763 1.00 62.47 87 PRO A CA 1
ATOM 675 C C . PRO A 1 87 ? -34.513 2.706 44.676 1.00 62.47 87 PRO A C 1
ATOM 677 O O . PRO A 1 87 ? -34.116 3.621 45.409 1.00 62.47 87 PRO A O 1
ATOM 680 N N . PRO A 1 88 ? -35.805 2.324 44.678 1.00 50.28 88 PRO A N 1
ATOM 681 C CA . PRO A 1 88 ? -36.792 2.962 45.533 1.00 50.28 88 PRO A CA 1
ATOM 682 C C . PRO A 1 88 ? -36.400 2.767 47.000 1.00 50.28 88 PRO A C 1
ATOM 684 O O . PRO A 1 88 ? -36.369 1.650 47.519 1.00 50.28 88 PRO A O 1
ATOM 687 N N . CYS A 1 89 ? -36.086 3.876 47.675 1.00 47.56 89 CYS A N 1
ATOM 688 C CA . CYS A 1 89 ? -35.791 3.900 49.102 1.00 47.56 89 CYS A CA 1
ATOM 689 C C . CYS A 1 89 ? -36.895 3.174 49.891 1.00 47.56 89 CYS A C 1
ATOM 691 O O . CYS A 1 89 ? -38.066 3.564 49.781 1.00 47.56 89 CYS A O 1
ATOM 693 N N . PRO A 1 90 ? -36.570 2.211 50.773 1.00 52.97 90 PRO A N 1
ATOM 694 C CA . PRO A 1 90 ? -37.544 1.698 51.720 1.00 52.97 90 PRO A CA 1
ATOM 695 C C . PRO A 1 90 ? -37.824 2.787 52.762 1.00 52.97 90 PRO A C 1
ATOM 697 O O . PRO A 1 90 ? -37.067 2.979 53.713 1.00 52.97 90 PRO A O 1
ATOM 700 N N . ARG A 1 91 ? -38.922 3.533 52.596 1.00 55.47 91 ARG A N 1
ATOM 701 C CA . ARG A 1 91 ? -39.456 4.369 53.677 1.00 55.47 91 ARG A CA 1
ATOM 702 C C . ARG A 1 91 ? -39.941 3.456 54.798 1.00 55.47 91 ARG A C 1
ATOM 704 O O . ARG A 1 91 ? -40.930 2.749 54.633 1.00 55.47 91 ARG A O 1
ATOM 711 N N . LYS A 1 92 ? -39.308 3.551 55.963 1.00 42.62 92 LYS A N 1
ATOM 712 C CA . LYS A 1 92 ? -39.970 3.281 57.242 1.00 42.62 92 LYS A CA 1
ATOM 713 C C . LYS A 1 92 ? -39.726 4.454 58.178 1.00 42.62 92 LYS A C 1
ATOM 715 O O . LYS A 1 92 ? -38.709 4.543 58.855 1.00 42.62 92 LYS A O 1
ATOM 720 N N . SER A 1 93 ? -40.686 5.369 58.173 1.00 47.69 93 SER A N 1
ATOM 721 C CA . SER A 1 93 ? -40.908 6.305 59.267 1.00 47.69 93 SER A CA 1
ATOM 722 C C . SER A 1 93 ? -41.415 5.516 60.473 1.00 47.69 93 SER A C 1
ATOM 724 O O . SER A 1 93 ? -42.398 4.803 60.319 1.00 47.69 93 SER A O 1
ATOM 726 N N . THR A 1 94 ? -40.764 5.640 61.632 1.00 44.62 94 THR A N 1
ATOM 727 C CA . THR A 1 94 ? -41.333 6.236 62.863 1.00 44.62 94 THR A CA 1
ATOM 728 C C . THR A 1 94 ? -40.387 6.055 64.055 1.00 44.62 94 THR A C 1
ATOM 730 O O . THR A 1 94 ? -39.992 4.944 64.386 1.00 44.62 94 THR A O 1
ATOM 733 N N . ALA A 1 95 ? -40.066 7.202 64.658 1.00 46.50 95 ALA A N 1
ATOM 734 C CA . ALA A 1 95 ? -39.669 7.506 66.034 1.00 46.50 95 ALA A CA 1
ATOM 735 C C . ALA A 1 95 ? -39.409 6.369 67.048 1.00 46.50 95 ALA A C 1
ATOM 737 O O . ALA A 1 95 ? -40.311 5.607 67.374 1.00 46.50 95 ALA A O 1
ATOM 738 N N . ALA A 1 96 ? -38.249 6.443 67.711 1.00 45.34 96 ALA A N 1
ATOM 739 C CA . ALA A 1 96 ? -38.170 6.494 69.175 1.00 45.34 96 ALA A CA 1
ATOM 740 C C . ALA A 1 96 ? -36.785 6.997 69.623 1.00 45.34 96 ALA A C 1
ATOM 742 O O . ALA A 1 96 ? -35.774 6.308 69.528 1.00 45.34 96 ALA A O 1
ATOM 743 N N . THR A 1 97 ? -36.771 8.231 70.121 1.00 51.94 97 THR A N 1
A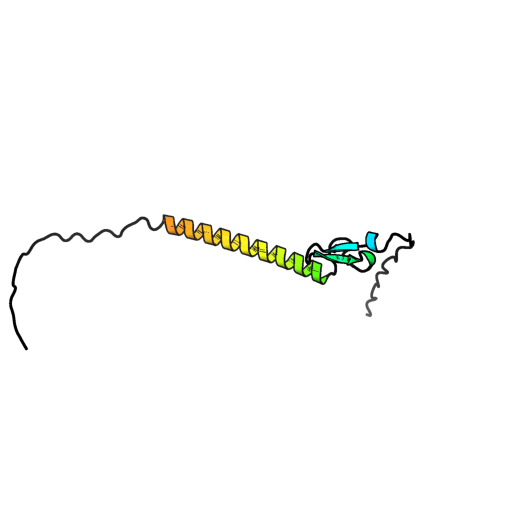TOM 744 C CA . THR A 1 97 ? -35.859 8.759 71.140 1.00 51.94 97 THR A CA 1
ATOM 745 C C . THR A 1 97 ? -35.516 7.703 72.194 1.00 51.94 97 THR A C 1
ATOM 747 O O . THR A 1 97 ? -36.442 7.065 72.683 1.00 51.94 97 THR A O 1
ATOM 750 N N . THR A 1 98 ? -34.246 7.578 72.604 1.00 49.44 98 THR A N 1
ATOM 751 C CA . THR A 1 98 ? -33.813 7.510 74.022 1.00 49.44 98 THR A CA 1
ATOM 752 C C . THR A 1 98 ? -32.283 7.592 74.106 1.00 49.44 98 THR A C 1
ATOM 754 O O . THR A 1 98 ? -31.550 6.702 73.688 1.00 49.44 98 THR A O 1
ATOM 757 N N . THR A 1 99 ? -31.837 8.728 74.637 1.00 51.72 99 THR A N 1
ATOM 758 C CA . THR A 1 99 ? -30.561 9.035 75.299 1.00 51.72 99 THR A CA 1
ATOM 759 C C . THR A 1 99 ? -30.037 7.877 76.146 1.00 51.72 99 THR A C 1
ATOM 761 O O . THR A 1 99 ? -30.860 7.281 76.808 1.00 51.72 99 THR A O 1
ATOM 764 N N . TRP A 1 100 ? -28.718 7.638 76.217 1.00 52.50 100 TRP A N 1
ATOM 765 C CA . TRP A 1 100 ? -27.958 7.393 77.466 1.00 52.50 100 TRP A CA 1
ATOM 766 C C . TRP A 1 100 ? -26.446 7.380 77.167 1.00 52.50 100 TRP A C 1
ATOM 768 O O . TRP A 1 100 ? -25.877 6.380 76.737 1.00 52.50 100 TRP A O 1
ATOM 778 N N . LEU A 1 101 ? -25.773 8.507 77.439 1.00 52.97 101 LEU A N 1
ATOM 779 C CA . LEU A 1 101 ? -24.391 8.461 77.927 1.00 52.97 101 LEU A CA 1
ATOM 780 C C . LEU A 1 101 ? -24.391 7.672 79.248 1.00 52.97 101 LEU A C 1
ATOM 782 O O . LEU A 1 101 ? -25.246 7.960 80.087 1.00 52.97 101 LEU A O 1
ATOM 786 N N . LYS A 1 102 ? -23.400 6.787 79.465 1.00 49.09 102 LYS A N 1
ATOM 787 C CA . LYS A 1 102 ? -22.417 6.837 80.581 1.00 49.09 102 LYS A CA 1
ATOM 788 C C . LYS A 1 102 ? -21.732 5.475 80.834 1.00 49.09 102 LYS A C 1
ATOM 790 O O . LYS A 1 102 ? -22.387 4.512 81.196 1.00 49.09 102 LYS A O 1
ATOM 795 N N . ALA A 1 103 ? -20.398 5.508 80.727 1.00 47.50 103 ALA A N 1
ATOM 796 C CA . ALA A 1 103 ? -19.361 4.850 81.545 1.00 47.50 103 ALA A CA 1
ATOM 797 C C . ALA A 1 103 ? -19.333 3.321 81.774 1.00 47.50 103 ALA A C 1
ATOM 799 O O . ALA A 1 103 ? -20.256 2.772 82.364 1.00 47.50 103 ALA A O 1
ATOM 800 N N . ARG A 1 104 ? -18.155 2.714 81.520 1.00 48.19 104 ARG A N 1
ATOM 801 C CA . ARG A 1 104 ? -17.236 2.042 82.492 1.00 48.19 104 ARG A CA 1
ATOM 802 C C . ARG A 1 104 ? -16.145 1.254 81.735 1.00 48.19 104 ARG A C 1
ATOM 804 O O . ARG A 1 104 ? -16.485 0.566 80.785 1.00 48.19 104 ARG A O 1
ATOM 811 N N . THR A 1 105 ? -14.859 1.603 81.900 1.00 52.16 105 THR A N 1
ATOM 812 C CA . THR A 1 105 ? -13.816 0.886 82.697 1.00 52.16 105 THR A CA 1
ATOM 813 C C . THR A 1 105 ? -13.682 -0.593 82.334 1.00 52.16 105 THR A C 1
ATOM 815 O O . THR A 1 105 ? -14.641 -1.333 82.526 1.00 52.16 105 THR A O 1
ATOM 818 N N . ASP A 1 106 ? -12.535 -1.009 81.799 1.00 46.78 106 ASP A N 1
ATOM 819 C CA . ASP A 1 106 ? -1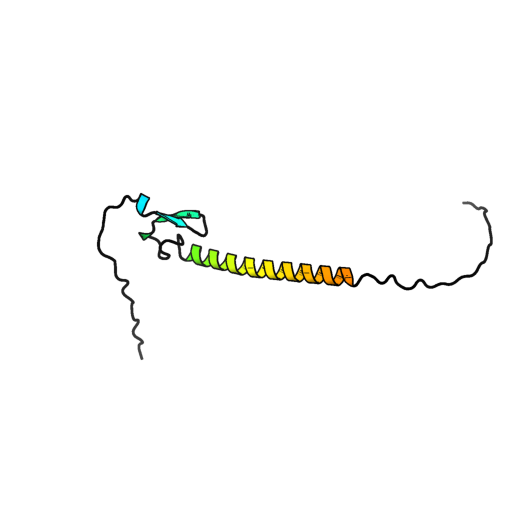1.273 -1.288 82.511 1.00 46.78 106 ASP A CA 1
ATOM 820 C C . ASP A 1 106 ? -10.072 -0.921 81.621 1.00 46.78 106 ASP A C 1
ATOM 822 O O . ASP A 1 106 ? -10.216 -1.030 80.379 1.00 46.78 106 ASP A O 1
#